Protein AF-A0A656JJA2-F1 (afdb_monomer_lite)

pLDDT: mean 85.12, std 14.29, range [49.94, 97.75]

Organism: NCBI:txid1194405

Sequence (77 aa):
VIGGNPENYLSGRPTVDGYSLQVDVYGDSASSARAVTEAIRDAIELTAYITRWGAESRDPVTKSYRSSFDVDWMVHR

Foldseek 3Di:
DPDKDFDDDPDDDGQKIKDKDKDKFWAPDQVVSVVVVVVVCVVCVVFKDWPDWDDWDADPPVRIIITMTMIMGIDGD

Radius of gyration: 15.51 Å; chains: 1; bounding box: 35×23×43 Å

Structure (mmCIF, N/CA/C/O backbone):
data_AF-A0A656JJA2-F1
#
_entry.id   AF-A0A656JJA2-F1
#
loop_
_atom_site.group_PDB
_atom_site.id
_atom_site.type_symbol
_atom_site.label_atom_id
_atom_site.label_alt_id
_atom_site.label_comp_id
_atom_site.label_asym_id
_atom_site.label_entity_id
_atom_site.label_seq_id
_atom_site.pdbx_PDB_ins_code
_atom_site.Cartn_x
_atom_site.Cartn_y
_atom_site.Cartn_z
_atom_site.occupancy
_atom_site.B_iso_or_equiv
_atom_site.auth_seq_id
_atom_site.auth_comp_id
_atom_site.auth_asym_id
_atom_site.auth_atom_id
_atom_site.pdbx_PDB_model_num
ATOM 1 N N . VAL A 1 1 ? -7.111 3.046 -10.122 1.00 56.03 1 VAL A N 1
ATOM 2 C CA . VAL A 1 1 ? -6.065 3.763 -10.885 1.00 56.03 1 VAL A CA 1
ATOM 3 C C . VAL A 1 1 ? -6.321 5.241 -10.713 1.00 56.03 1 VAL A C 1
ATOM 5 O O . VAL A 1 1 ? -7.397 5.695 -11.081 1.00 56.03 1 VAL A O 1
ATOM 8 N N . ILE A 1 2 ? -5.395 5.942 -10.065 1.00 57.03 2 ILE A N 1
ATOM 9 C CA . ILE A 1 2 ? -5.497 7.395 -9.845 1.00 57.03 2 ILE A CA 1
ATOM 10 C C . ILE A 1 2 ? -4.967 8.162 -11.063 1.00 57.03 2 ILE A C 1
ATOM 12 O O . ILE A 1 2 ? -5.423 9.264 -11.349 1.00 57.03 2 ILE A O 1
ATOM 16 N N . GLY A 1 3 ? -4.080 7.539 -11.837 1.00 56.94 3 GLY A N 1
ATOM 17 C CA . GLY A 1 3 ? -3.578 8.062 -13.096 1.00 56.94 3 GLY A CA 1
ATOM 18 C C . GLY A 1 3 ? -2.483 7.166 -13.659 1.00 56.94 3 GLY A C 1
ATOM 19 O O . GLY A 1 3 ? -2.114 6.158 -13.054 1.00 56.94 3 GLY A O 1
ATOM 20 N N . GLY A 1 4 ? -1.982 7.542 -14.827 1.00 54.59 4 GLY A N 1
ATOM 21 C CA . GLY A 1 4 ? -0.817 6.937 -15.447 1.00 54.59 4 GLY A CA 1
ATOM 22 C C . GLY A 1 4 ? -0.348 7.833 -16.579 1.00 54.59 4 GLY A C 1
ATOM 23 O O . GLY A 1 4 ? -1.134 8.152 -17.471 1.00 54.59 4 GLY A O 1
ATOM 24 N N . ASN A 1 5 ? 0.893 8.304 -16.496 1.00 57.94 5 ASN A N 1
ATOM 25 C CA . ASN A 1 5 ? 1.498 9.143 -17.521 1.00 57.94 5 ASN A CA 1
ATOM 26 C C . ASN A 1 5 ? 2.730 8.421 -18.073 1.00 57.94 5 ASN A C 1
ATOM 28 O O . ASN A 1 5 ? 3.463 7.805 -17.294 1.00 57.94 5 ASN A O 1
ATOM 32 N N . PRO A 1 6 ? 2.977 8.488 -19.389 1.00 58.59 6 PRO A N 1
ATOM 33 C CA . PRO A 1 6 ? 4.250 8.047 -19.933 1.00 58.59 6 PRO A CA 1
ATOM 34 C C . PRO A 1 6 ? 5.386 8.889 -19.338 1.00 58.59 6 PRO A C 1
ATOM 36 O O . PRO A 1 6 ? 5.213 10.084 -19.071 1.00 58.59 6 PRO A O 1
ATOM 39 N N . GLU A 1 7 ? 6.545 8.269 -19.126 1.00 57.22 7 GLU A N 1
ATOM 40 C CA . GLU A 1 7 ? 7.715 8.966 -18.587 1.00 57.22 7 GLU A CA 1
ATOM 41 C C . GLU A 1 7 ? 8.169 10.090 -19.543 1.00 57.22 7 GLU A C 1
ATOM 43 O O . GLU A 1 7 ? 8.047 9.979 -20.767 1.00 57.22 7 GLU A O 1
ATOM 48 N N . ASN A 1 8 ? 8.647 11.213 -18.998 1.00 59.12 8 ASN A N 1
ATOM 49 C CA . ASN A 1 8 ? 8.991 12.388 -19.798 1.00 59.12 8 ASN A CA 1
ATOM 50 C C . ASN A 1 8 ? 10.439 12.290 -20.303 1.00 59.12 8 ASN A C 1
ATOM 52 O O . ASN A 1 8 ? 11.386 12.492 -19.544 1.00 59.12 8 ASN A O 1
ATOM 56 N N . TYR A 1 9 ? 10.616 11.989 -21.590 1.00 58.53 9 TYR A N 1
ATOM 57 C CA . TYR A 1 9 ? 11.935 11.890 -22.218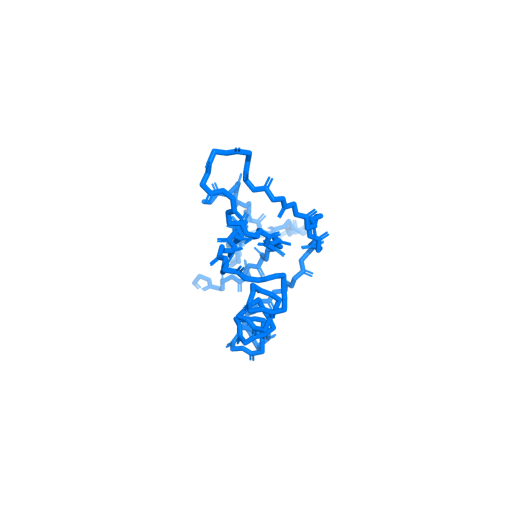 1.00 58.53 9 TYR A CA 1
ATOM 58 C C . TYR A 1 9 ? 12.388 13.248 -22.764 1.00 58.53 9 TYR A C 1
ATOM 60 O O . TYR A 1 9 ? 11.613 13.976 -23.381 1.00 58.53 9 TYR A O 1
ATOM 68 N N . LEU A 1 10 ? 13.682 13.559 -22.621 1.00 65.62 10 LEU A N 1
ATOM 69 C CA . LEU A 1 10 ? 14.294 14.760 -23.210 1.00 65.62 10 LEU A CA 1
ATOM 70 C C . LEU A 1 10 ? 14.300 14.721 -24.758 1.00 65.62 10 LEU A C 1
ATOM 72 O O . LEU A 1 10 ? 14.422 15.758 -25.405 1.00 65.62 10 LEU A O 1
ATOM 76 N N . SER A 1 11 ? 14.193 13.524 -25.350 1.00 49.94 11 SER A N 1
ATOM 77 C CA . SER A 1 11 ? 14.026 13.265 -26.787 1.00 49.94 11 SER A CA 1
ATOM 78 C C . SER A 1 11 ? 13.594 11.808 -27.016 1.00 49.94 11 SER A C 1
ATOM 80 O O . SER A 1 11 ? 13.995 10.923 -26.262 1.00 49.94 11 SER A O 1
ATOM 82 N N . GLY A 1 12 ? 12.822 11.546 -28.075 1.00 61.34 12 GLY A N 1
ATOM 83 C CA . GLY A 1 12 ? 12.332 10.207 -28.430 1.00 61.34 12 GLY A CA 1
ATOM 84 C C . GLY A 1 12 ? 10.920 9.902 -27.919 1.00 61.34 12 GLY A C 1
ATOM 85 O O . GLY A 1 12 ? 10.292 10.709 -27.239 1.00 61.34 12 GLY A O 1
ATOM 86 N N . ARG A 1 13 ? 10.380 8.741 -28.311 1.00 63.03 13 ARG A N 1
ATOM 87 C CA . ARG A 1 13 ? 9.072 8.270 -27.828 1.00 63.03 13 ARG A CA 1
ATOM 88 C C . ARG A 1 13 ? 9.253 7.598 -26.464 1.00 63.03 13 ARG A C 1
ATOM 90 O O . ARG A 1 13 ? 10.175 6.791 -26.357 1.00 63.03 13 ARG A O 1
ATOM 97 N N . PRO A 1 14 ? 8.383 7.863 -25.475 1.00 62.91 14 PRO A N 1
ATOM 98 C CA . PRO A 1 14 ? 8.453 7.181 -24.192 1.00 62.91 14 PRO A CA 1
ATOM 99 C C . PRO A 1 14 ? 8.337 5.667 -24.348 1.00 62.91 14 PRO A C 1
ATOM 101 O O . PRO A 1 14 ? 7.461 5.188 -25.073 1.00 62.91 14 PRO A O 1
ATOM 104 N N . THR A 1 15 ? 9.218 4.924 -23.681 1.00 67.56 15 THR A N 1
ATOM 105 C CA . THR A 1 15 ? 9.191 3.451 -23.656 1.00 67.56 15 THR A CA 1
ATOM 106 C C . THR A 1 15 ? 8.721 2.896 -22.313 1.00 67.56 15 THR A C 1
ATOM 108 O O . THR A 1 15 ? 8.696 1.682 -22.135 1.00 67.56 15 THR A O 1
ATOM 111 N N . VAL A 1 16 ? 8.338 3.771 -21.380 1.00 72.56 16 VAL A N 1
ATOM 112 C CA . VAL A 1 16 ? 7.866 3.428 -20.037 1.00 72.56 16 VAL A CA 1
ATOM 113 C C . VAL A 1 16 ? 6.508 4.071 -19.800 1.00 72.56 16 VAL A C 1
ATOM 115 O O . VAL A 1 16 ? 6.356 5.288 -19.943 1.00 72.56 16 VAL A O 1
ATOM 118 N N . ASP A 1 17 ? 5.539 3.245 -19.416 1.00 76.88 17 ASP A N 1
ATOM 119 C CA . ASP A 1 17 ? 4.222 3.672 -18.956 1.00 76.88 17 ASP A CA 1
ATOM 120 C C . ASP A 1 17 ? 4.209 3.655 -17.414 1.00 76.88 17 ASP A C 1
ATOM 122 O O . ASP A 1 17 ? 4.520 2.638 -16.786 1.00 76.88 17 ASP A O 1
ATOM 126 N N . GLY A 1 18 ? 3.869 4.789 -16.795 1.00 81.19 18 GLY A N 1
ATOM 127 C CA . GLY A 1 18 ? 3.673 4.892 -15.350 1.00 81.19 18 GLY A CA 1
ATOM 128 C C . GLY A 1 18 ? 2.245 4.522 -14.943 1.00 81.19 18 GLY A C 1
ATOM 129 O O . GLY A 1 18 ? 1.297 4.952 -15.598 1.00 81.19 18 GLY A O 1
ATOM 130 N N . TYR A 1 19 ? 2.070 3.782 -13.846 1.00 85.62 19 TYR A N 1
ATOM 131 C CA . TYR A 1 19 ? 0.759 3.445 -13.278 1.00 85.62 19 TYR A CA 1
ATOM 132 C C . TYR A 1 19 ? 0.702 3.780 -11.792 1.00 85.62 19 TYR A C 1
ATOM 134 O O . TYR A 1 19 ? 1.433 3.182 -11.009 1.00 85.62 19 TYR A O 1
ATOM 142 N N . SER A 1 20 ? -0.225 4.655 -11.402 1.00 89.50 20 SER A N 1
ATOM 143 C CA . SER A 1 20 ? -0.438 5.042 -10.004 1.00 89.50 20 SER A CA 1
ATOM 144 C C . SER A 1 20 ? -1.689 4.383 -9.419 1.00 89.50 20 SER A C 1
ATOM 146 O O . SER A 1 20 ? -2.807 4.485 -9.960 1.00 89.50 20 SER A O 1
ATOM 148 N N . LEU A 1 21 ? -1.527 3.747 -8.262 1.00 90.69 21 LEU A N 1
ATOM 149 C CA . LEU A 1 21 ? -2.592 3.094 -7.508 1.00 90.69 21 LEU A CA 1
ATOM 150 C C . LEU A 1 21 ? -2.600 3.589 -6.063 1.00 90.69 21 LEU A C 1
ATOM 152 O O . LEU A 1 21 ? -1.576 3.579 -5.394 1.00 90.69 21 LEU A O 1
ATOM 156 N N . GLN A 1 22 ? -3.782 3.940 -5.564 1.00 93.12 22 GLN A N 1
ATOM 157 C CA . GLN A 1 22 ? -4.029 4.026 -4.128 1.00 93.12 22 GLN A CA 1
ATOM 158 C C . GLN A 1 22 ? -4.577 2.692 -3.640 1.00 93.12 22 GLN A C 1
ATOM 160 O O . GLN A 1 22 ? -5.498 2.128 -4.243 1.00 93.12 22 GLN A O 1
ATOM 165 N N . VAL A 1 23 ? -4.015 2.221 -2.536 1.00 93.81 23 VAL A N 1
ATOM 166 C CA . VAL A 1 23 ? -4.407 0.999 -1.845 1.00 93.81 23 VAL A CA 1
ATOM 167 C C . VAL A 1 23 ? -4.973 1.383 -0.486 1.00 93.81 23 VAL A C 1
ATOM 169 O O . VAL A 1 23 ? -4.335 2.091 0.290 1.00 93.81 23 VAL A O 1
ATOM 172 N N . ASP A 1 24 ? -6.180 0.900 -0.203 1.00 95.00 24 ASP A N 1
ATOM 173 C CA . ASP A 1 24 ? -6.864 1.087 1.071 1.00 95.00 24 ASP A CA 1
ATOM 174 C C . ASP A 1 24 ? -7.128 -0.270 1.721 1.00 95.00 24 ASP A C 1
ATOM 176 O O . ASP A 1 24 ? -7.856 -1.106 1.187 1.00 95.00 24 ASP A O 1
ATOM 180 N N . VAL A 1 25 ? -6.524 -0.482 2.886 1.00 96.31 25 VAL A N 1
ATOM 181 C CA . VAL A 1 25 ? -6.615 -1.716 3.665 1.00 96.31 25 VAL A CA 1
ATOM 182 C C . VAL A 1 25 ? -7.528 -1.481 4.855 1.00 96.31 25 VAL A C 1
ATOM 184 O O . VAL A 1 25 ? -7.286 -0.571 5.647 1.00 96.31 25 VAL A O 1
ATOM 187 N N . TYR A 1 26 ? -8.546 -2.325 5.005 1.00 96.25 26 TYR A N 1
ATOM 188 C CA . TYR A 1 26 ? -9.487 -2.281 6.120 1.00 96.25 26 TYR A CA 1
ATOM 189 C C . TYR A 1 26 ? -9.304 -3.499 7.031 1.00 96.25 26 TYR A C 1
ATOM 191 O O . TYR A 1 26 ? -9.185 -4.619 6.539 1.00 96.25 26 TYR A O 1
ATOM 199 N N . GLY A 1 27 ? -9.305 -3.291 8.349 1.00 95.62 27 GLY A N 1
ATOM 200 C CA . GLY A 1 27 ? -9.157 -4.358 9.343 1.00 95.62 27 GLY A CA 1
ATOM 201 C C . GLY A 1 27 ? -9.919 -4.094 10.642 1.00 95.62 27 GLY A C 1
ATOM 202 O O . GLY A 1 27 ? -10.352 -2.972 10.918 1.00 95.62 27 GLY A O 1
ATOM 203 N N . ASP A 1 28 ? -10.069 -5.136 11.460 1.00 95.88 28 ASP A N 1
ATOM 204 C CA . ASP A 1 28 ? -10.788 -5.076 12.744 1.00 95.88 28 ASP A CA 1
ATOM 205 C C . ASP A 1 28 ? -10.012 -4.312 13.829 1.00 95.88 28 ASP A C 1
ATOM 207 O O . ASP A 1 28 ? -10.584 -3.830 14.808 1.00 95.88 28 ASP A O 1
ATOM 211 N N . SER A 1 29 ? -8.701 -4.153 13.639 1.00 95.94 29 SER A N 1
ATOM 212 C CA . SER A 1 29 ? -7.820 -3.341 14.479 1.00 95.94 29 SER A CA 1
ATOM 213 C C . SER A 1 29 ? -6.832 -2.538 13.631 1.00 95.94 29 SER A C 1
ATOM 215 O O . SER A 1 29 ? -6.467 -2.951 12.528 1.00 95.94 29 SER A O 1
ATOM 217 N N . ALA A 1 30 ? -6.339 -1.416 14.164 1.00 94.62 30 ALA A N 1
ATOM 218 C CA . ALA A 1 30 ? -5.313 -0.614 13.491 1.00 94.62 30 ALA A CA 1
ATOM 219 C C . ALA A 1 30 ? -4.044 -1.431 13.190 1.00 94.62 30 ALA A C 1
ATOM 221 O O . ALA A 1 30 ? -3.477 -1.325 12.106 1.00 94.62 30 ALA A O 1
ATOM 222 N N . SER A 1 31 ? -3.632 -2.302 14.118 1.00 96.75 31 SER A N 1
ATOM 223 C CA . SER A 1 31 ? -2.468 -3.170 13.926 1.00 96.75 31 SER A CA 1
ATOM 224 C C . SER A 1 31 ? -2.680 -4.192 12.811 1.00 96.75 31 SER A C 1
ATOM 226 O O . SER A 1 31 ? -1.766 -4.403 12.022 1.00 96.75 31 SER A O 1
ATOM 228 N N . SER A 1 32 ? -3.876 -4.783 12.695 1.00 97.50 32 SER A N 1
ATOM 229 C CA . SER A 1 32 ? -4.181 -5.720 11.604 1.00 97.50 32 SER A CA 1
ATOM 230 C C . SER A 1 32 ? -4.130 -5.041 10.233 1.00 97.50 32 SER A C 1
ATOM 232 O O . SER A 1 32 ? -3.516 -5.575 9.312 1.00 97.50 32 SER A O 1
ATOM 234 N N . ALA A 1 33 ? -4.695 -3.833 10.115 1.00 96.94 33 ALA A N 1
ATOM 235 C CA . ALA A 1 33 ? -4.657 -3.069 8.874 1.00 96.94 33 ALA A CA 1
ATOM 236 C C . ALA A 1 33 ? -3.215 -2.687 8.500 1.00 96.94 33 ALA A C 1
ATOM 238 O O . ALA A 1 33 ? -2.817 -2.865 7.352 1.00 96.94 33 ALA A O 1
ATOM 239 N N . ARG A 1 34 ? -2.402 -2.235 9.468 1.00 96.06 34 ARG A N 1
ATOM 240 C CA . ARG A 1 34 ? -0.991 -1.896 9.221 1.00 96.06 34 ARG A CA 1
ATOM 241 C C . ARG A 1 34 ? -0.147 -3.120 8.850 1.00 96.06 34 ARG A C 1
ATOM 243 O O . ARG A 1 34 ? 0.636 -3.021 7.914 1.00 96.06 34 ARG A O 1
ATOM 250 N N . ALA A 1 35 ? -0.337 -4.263 9.506 1.00 97.75 35 ALA A N 1
ATOM 251 C CA . ALA A 1 35 ? 0.400 -5.486 9.181 1.00 97.75 35 ALA A CA 1
ATOM 252 C C . ALA A 1 35 ? 0.133 -5.957 7.740 1.00 97.75 35 ALA A C 1
ATOM 254 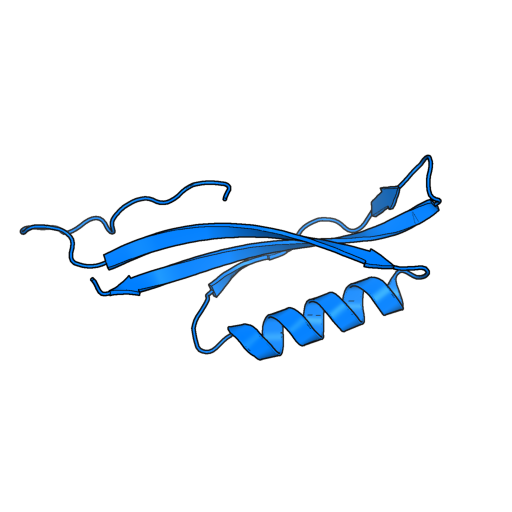O O . ALA A 1 35 ? 1.054 -6.359 7.034 1.00 97.75 35 ALA A O 1
ATOM 255 N N . VAL A 1 36 ? -1.117 -5.862 7.274 1.00 97.44 36 VAL A N 1
ATOM 256 C CA . VAL A 1 36 ? -1.458 -6.167 5.876 1.00 97.44 36 VAL A CA 1
ATOM 257 C C . VAL A 1 36 ? -0.858 -5.130 4.923 1.00 97.44 36 VAL A C 1
ATOM 259 O O . VAL A 1 36 ? -0.308 -5.512 3.895 1.00 97.44 36 VAL A O 1
ATOM 262 N N . THR A 1 37 ? -0.897 -3.838 5.264 1.00 96.81 37 THR A N 1
ATOM 263 C CA . THR A 1 37 ? -0.217 -2.789 4.485 1.00 96.81 37 THR A CA 1
ATOM 264 C C . THR A 1 37 ? 1.285 -3.065 4.333 1.00 96.81 37 THR A C 1
ATOM 266 O O . THR A 1 37 ? 1.817 -2.956 3.230 1.00 96.81 37 THR A O 1
ATOM 269 N N . GLU A 1 38 ? 1.965 -3.456 5.412 1.00 95.94 38 GLU A N 1
ATOM 270 C CA . GLU A 1 38 ? 3.387 -3.825 5.396 1.00 95.94 38 GLU A CA 1
ATOM 271 C C . GLU A 1 38 ? 3.637 -5.064 4.532 1.00 95.94 38 GLU A C 1
ATOM 273 O O . GLU A 1 38 ? 4.515 -5.035 3.675 1.00 95.94 38 GLU A O 1
ATOM 278 N N . ALA A 1 39 ? 2.808 -6.104 4.661 1.00 97.69 39 ALA A N 1
ATOM 279 C CA . ALA A 1 39 ? 2.917 -7.299 3.827 1.00 97.69 39 ALA A CA 1
ATOM 280 C C . ALA A 1 39 ? 2.734 -6.993 2.328 1.00 97.69 39 ALA A C 1
ATOM 282 O O . ALA A 1 39 ? 3.437 -7.561 1.493 1.00 97.69 39 ALA A O 1
ATOM 283 N N . ILE A 1 40 ? 1.814 -6.085 1.976 1.00 95.44 40 ILE A N 1
ATOM 284 C CA . ILE A 1 40 ? 1.635 -5.651 0.584 1.00 95.44 40 ILE A CA 1
ATOM 285 C C . ILE A 1 40 ? 2.864 -4.870 0.110 1.00 95.44 40 ILE A C 1
ATOM 287 O O . ILE A 1 40 ? 3.342 -5.149 -0.986 1.00 95.44 40 ILE A O 1
ATOM 291 N N . ARG A 1 41 ? 3.394 -3.934 0.914 1.00 94.31 41 ARG A N 1
ATOM 292 C CA . ARG A 1 41 ? 4.637 -3.210 0.587 1.00 94.31 41 ARG A CA 1
ATOM 293 C C . ARG A 1 41 ? 5.764 -4.188 0.279 1.00 94.31 41 ARG A C 1
ATOM 295 O O . ARG A 1 41 ? 6.353 -4.103 -0.793 1.00 94.31 41 ARG A O 1
ATOM 302 N N . ASP A 1 42 ? 6.040 -5.096 1.208 1.00 95.31 42 ASP A N 1
ATOM 303 C CA . ASP A 1 42 ? 7.181 -6.008 1.120 1.00 95.31 42 ASP A CA 1
ATOM 304 C C . ASP A 1 42 ? 7.048 -6.940 -0.104 1.00 95.31 42 ASP A C 1
ATOM 306 O O . ASP A 1 42 ? 8.038 -7.326 -0.716 1.00 95.31 42 ASP A O 1
ATOM 310 N N . ALA A 1 43 ? 5.818 -7.257 -0.527 1.00 95.19 43 ALA A N 1
ATOM 311 C CA . ALA A 1 43 ? 5.570 -8.056 -1.725 1.00 95.19 43 ALA A CA 1
ATOM 312 C C . ALA A 1 43 ? 5.799 -7.299 -3.048 1.00 95.19 43 ALA A C 1
ATOM 314 O O . ALA A 1 43 ? 6.097 -7.934 -4.062 1.00 95.19 43 ALA A O 1
ATOM 315 N N . ILE A 1 44 ? 5.629 -5.971 -3.070 1.00 91.06 44 ILE A N 1
ATOM 316 C CA . ILE A 1 44 ? 5.677 -5.172 -4.309 1.00 91.06 44 ILE A CA 1
ATOM 317 C C . ILE A 1 44 ? 6.939 -4.312 -4.445 1.00 91.06 44 ILE A C 1
ATOM 319 O O . ILE A 1 44 ? 7.200 -3.825 -5.545 1.00 91.06 44 ILE A O 1
ATOM 323 N N . GLU A 1 45 ? 7.736 -4.154 -3.381 1.00 87.50 45 GLU A N 1
ATOM 324 C CA . GLU A 1 45 ? 8.870 -3.213 -3.311 1.00 87.50 45 GLU A CA 1
ATOM 325 C C . GLU A 1 45 ? 9.933 -3.393 -4.408 1.00 87.50 45 GLU A C 1
ATOM 327 O O . GLU A 1 45 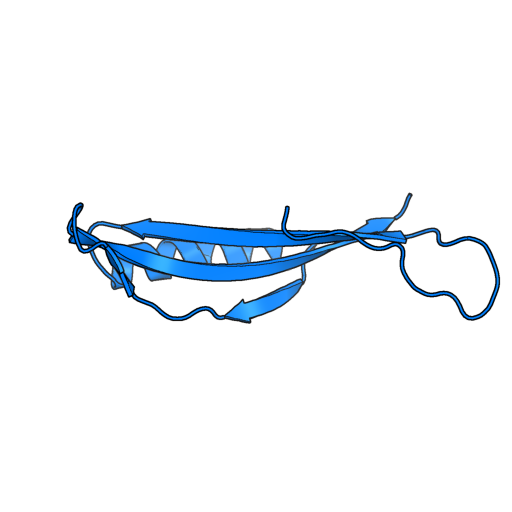? 10.608 -2.437 -4.778 1.00 87.50 45 GLU A O 1
ATOM 332 N N . LEU A 1 46 ? 10.068 -4.598 -4.972 1.00 88.75 46 LEU A N 1
ATOM 333 C CA . LEU A 1 46 ? 11.034 -4.880 -6.043 1.00 88.75 46 LEU A CA 1
ATOM 334 C C . LEU A 1 46 ? 10.562 -4.428 -7.432 1.00 88.75 46 LEU A C 1
ATOM 336 O O . LEU A 1 46 ? 11.336 -4.462 -8.386 1.00 88.75 46 LEU A O 1
ATOM 340 N N . THR A 1 47 ? 9.289 -4.056 -7.564 1.00 89.88 47 THR A N 1
ATOM 341 C CA . THR A 1 47 ? 8.659 -3.732 -8.856 1.00 89.88 47 THR A CA 1
ATOM 342 C C . THR A 1 47 ? 7.871 -2.426 -8.840 1.00 89.88 47 THR A C 1
ATOM 344 O O . THR A 1 47 ? 7.425 -1.978 -9.893 1.00 89.88 47 THR A O 1
ATOM 347 N N . ALA A 1 48 ? 7.692 -1.825 -7.664 1.00 90.69 48 ALA A N 1
ATOM 348 C CA . ALA A 1 48 ? 6.847 -0.664 -7.443 1.00 90.69 48 ALA A CA 1
ATOM 349 C C . ALA A 1 48 ? 7.444 0.254 -6.376 1.00 90.69 48 ALA A C 1
ATOM 351 O O . ALA A 1 48 ? 8.118 -0.203 -5.452 1.00 90.69 48 ALA A O 1
ATOM 352 N N . TYR A 1 49 ? 7.123 1.542 -6.458 1.00 90.06 49 TYR A N 1
ATOM 353 C CA . TYR A 1 49 ? 7.607 2.554 -5.526 1.00 90.06 49 TYR A CA 1
ATOM 354 C C . TYR A 1 49 ? 6.456 3.138 -4.723 1.00 90.06 49 TYR A C 1
ATOM 356 O O . TYR A 1 49 ? 5.495 3.649 -5.291 1.00 90.06 49 TYR A O 1
ATOM 364 N N . ILE A 1 50 ? 6.561 3.113 -3.395 1.00 91.88 50 ILE A N 1
ATOM 365 C CA . ILE A 1 50 ? 5.605 3.822 -2.540 1.00 91.88 50 ILE A CA 1
ATOM 366 C C . ILE A 1 50 ? 5.862 5.322 -2.649 1.00 91.88 50 ILE A C 1
ATOM 368 O O . ILE A 1 50 ? 6.952 5.798 -2.333 1.00 91.88 50 ILE A O 1
ATOM 372 N N . THR A 1 51 ? 4.837 6.065 -3.056 1.00 92.56 51 THR A N 1
ATOM 373 C CA . THR A 1 51 ? 4.911 7.515 -3.278 1.00 92.56 51 THR A CA 1
ATOM 374 C C . THR A 1 51 ? 4.251 8.318 -2.166 1.00 92.56 51 THR A C 1
ATOM 376 O O . THR A 1 51 ? 4.617 9.473 -1.938 1.00 92.56 51 THR A O 1
ATOM 379 N N . ARG A 1 52 ? 3.326 7.708 -1.413 1.00 93.31 52 ARG A N 1
ATOM 380 C CA . ARG A 1 52 ? 2.691 8.345 -0.253 1.00 93.31 52 ARG A CA 1
ATOM 381 C C . ARG A 1 52 ? 2.268 7.324 0.793 1.00 93.31 52 ARG A C 1
ATOM 383 O O . ARG A 1 52 ? 1.589 6.354 0.480 1.00 93.31 52 ARG A O 1
ATOM 390 N N . TRP A 1 53 ? 2.551 7.619 2.058 1.00 94.38 53 TRP A N 1
ATOM 391 C CA . TRP A 1 53 ? 1.878 6.988 3.193 1.00 94.38 53 TRP A CA 1
ATOM 392 C C . TRP A 1 53 ? 0.657 7.819 3.586 1.00 94.38 53 TRP A C 1
ATOM 394 O O . TRP A 1 53 ? 0.775 8.997 3.928 1.00 94.38 53 TRP A O 1
ATOM 404 N N . GLY A 1 54 ? -0.528 7.226 3.489 1.00 89.62 54 GLY A N 1
ATOM 405 C CA . GLY A 1 54 ? -1.785 7.870 3.834 1.00 89.62 54 GLY A CA 1
ATOM 406 C C . GLY A 1 54 ? -2.091 7.844 5.327 1.00 89.62 54 GLY A C 1
ATOM 407 O O . GLY A 1 54 ? -1.536 7.061 6.095 1.00 89.62 54 GLY A O 1
ATOM 408 N N . ALA A 1 55 ? -2.995 8.732 5.742 1.00 87.62 55 ALA A N 1
ATOM 409 C CA . ALA A 1 55 ? -3.442 8.798 7.124 1.00 87.62 55 ALA A CA 1
ATOM 410 C C . ALA A 1 55 ? -4.238 7.544 7.506 1.00 87.62 55 ALA A C 1
ATOM 412 O O . ALA A 1 55 ? -5.066 7.052 6.734 1.00 87.62 55 ALA A O 1
ATOM 413 N N . GLU A 1 56 ? -4.030 7.074 8.731 1.00 90.75 56 GLU A N 1
ATOM 414 C CA . GLU A 1 56 ? -4.894 6.061 9.320 1.00 90.75 56 GLU A CA 1
ATOM 415 C C . GLU A 1 56 ? -6.208 6.691 9.767 1.00 90.75 56 GLU A C 1
ATOM 417 O O . GLU A 1 56 ? -6.248 7.798 10.308 1.00 90.75 56 GLU A O 1
ATOM 422 N N . SER A 1 57 ? -7.303 5.981 9.533 1.00 93.81 57 SER A N 1
ATOM 423 C CA . SER A 1 57 ? -8.637 6.443 9.905 1.00 93.81 57 SER A CA 1
ATOM 424 C C . SER A 1 57 ? -9.495 5.277 10.372 1.00 93.81 57 SER A C 1
ATOM 426 O O . SER A 1 57 ? -9.096 4.116 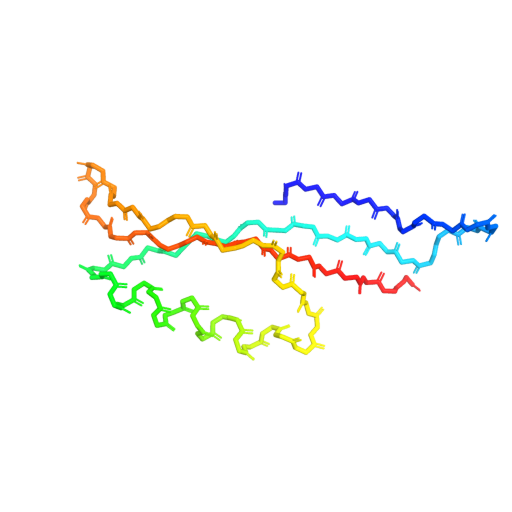10.295 1.00 93.81 57 SER A O 1
ATOM 428 N N . ARG A 1 58 ? -10.679 5.579 10.898 1.00 95.12 58 ARG A N 1
ATOM 429 C CA . ARG A 1 58 ? -11.671 4.571 11.258 1.00 95.12 58 ARG A CA 1
ATOM 430 C C . ARG A 1 58 ? -12.972 4.910 10.560 1.00 95.12 58 ARG A C 1
ATOM 432 O O . ARG A 1 58 ? -13.461 6.030 10.698 1.00 95.12 58 ARG A O 1
ATOM 439 N N . ASP A 1 59 ? -13.516 3.949 9.828 1.00 91.88 59 ASP A N 1
ATOM 440 C CA . ASP A 1 59 ? -14.785 4.121 9.139 1.00 91.88 59 ASP A CA 1
ATOM 441 C C . ASP A 1 59 ? -15.900 4.405 10.168 1.00 91.88 59 ASP A C 1
ATOM 443 O O . ASP A 1 59 ? -16.055 3.656 11.144 1.00 91.88 59 ASP A O 1
ATOM 447 N N . PRO A 1 60 ? -16.673 5.493 10.014 1.00 90.69 60 PRO A N 1
ATOM 448 C CA . PRO A 1 60 ? -17.672 5.878 11.001 1.00 90.69 60 PRO A CA 1
ATOM 449 C C . PRO A 1 60 ? -18.885 4.939 11.032 1.00 90.69 60 PRO A C 1
ATOM 451 O O . PRO A 1 60 ? -19.572 4.906 12.057 1.00 90.69 60 PRO A O 1
ATOM 454 N N . VAL A 1 61 ? -19.140 4.175 9.967 1.00 94.12 61 VAL A N 1
ATOM 455 C CA . VAL A 1 61 ? -20.279 3.259 9.830 1.00 94.12 61 VAL A CA 1
ATOM 456 C C . VAL A 1 61 ? -19.866 1.839 10.204 1.00 94.12 61 VAL A C 1
ATOM 458 O O . VAL A 1 61 ? -20.406 1.282 11.158 1.00 94.12 61 VAL A O 1
ATOM 461 N N . THR A 1 62 ? -18.878 1.272 9.507 1.00 92.50 62 THR A N 1
ATOM 462 C CA . THR A 1 62 ? -18.455 -0.127 9.702 1.00 92.50 62 THR A CA 1
ATOM 463 C C . THR A 1 62 ? -17.545 -0.307 10.910 1.00 92.50 62 THR A C 1
ATOM 465 O O . THR A 1 62 ? -17.327 -1.429 11.358 1.00 92.50 62 THR A O 1
ATOM 468 N N . LYS A 1 63 ? -17.009 0.794 11.455 1.00 93.62 63 LYS A N 1
ATOM 469 C CA . LYS A 1 63 ? -16.037 0.813 12.559 1.00 93.62 63 LYS A CA 1
ATOM 470 C C . LYS A 1 63 ? -14.702 0.137 12.241 1.00 93.62 63 LYS A C 1
ATOM 472 O O . LYS A 1 63 ? -13.884 0.016 13.158 1.00 93.62 63 LYS A O 1
ATOM 477 N N . SER A 1 64 ? -14.461 -0.226 10.982 1.00 93.25 64 SER A N 1
ATOM 478 C CA . SER A 1 64 ? -13.201 -0.795 10.505 1.00 93.25 64 SER A CA 1
ATOM 479 C C . SER A 1 64 ? -12.084 0.245 10.542 1.00 93.25 64 SER A C 1
ATOM 481 O O . SER A 1 64 ? -12.297 1.423 10.247 1.00 93.25 64 SER A O 1
ATOM 483 N N . TYR A 1 65 ? -10.880 -0.190 10.886 1.00 96.44 65 TYR A N 1
ATOM 484 C CA . TYR A 1 65 ? -9.675 0.626 10.807 1.00 96.44 65 TYR A CA 1
ATOM 485 C C . TYR A 1 65 ? -9.145 0.599 9.380 1.00 96.44 65 TYR A C 1
ATOM 487 O O . TYR A 1 65 ? -9.082 -0.468 8.780 1.00 96.44 65 TYR A O 1
ATOM 495 N N . ARG A 1 66 ? -8.763 1.760 8.850 1.00 95.94 66 ARG A N 1
ATOM 496 C CA . ARG A 1 66 ? -8.224 1.924 7.502 1.00 95.94 66 ARG A CA 1
ATOM 497 C C . ARG A 1 66 ? -6.769 2.370 7.562 1.00 95.94 66 ARG A C 1
ATOM 499 O O . ARG A 1 66 ? -6.460 3.366 8.216 1.00 95.94 66 ARG A O 1
ATOM 506 N N . SER A 1 67 ? -5.922 1.684 6.804 1.00 96.56 67 SER A N 1
ATOM 507 C CA . SER A 1 67 ? -4.571 2.107 6.432 1.00 96.56 67 SER A CA 1
ATOM 508 C C . SER A 1 67 ? -4.542 2.363 4.922 1.00 96.56 67 SER A C 1
ATOM 510 O O . SER A 1 67 ? -5.198 1.648 4.169 1.00 96.56 67 SER A O 1
ATOM 512 N N . SER A 1 68 ? -3.853 3.410 4.475 1.00 95.25 68 SER A N 1
ATOM 513 C CA . SER A 1 68 ? -3.863 3.851 3.075 1.00 95.25 68 SER A CA 1
ATOM 514 C C . SER A 1 68 ? -2.450 4.166 2.614 1.00 95.25 68 SER A C 1
ATOM 516 O O . SER A 1 68 ? -1.674 4.730 3.386 1.00 95.25 68 SER A O 1
ATOM 518 N N . PHE A 1 69 ? -2.115 3.841 1.372 1.00 94.88 69 PHE A N 1
ATOM 519 C CA . PHE A 1 69 ? -0.868 4.268 0.743 1.00 94.88 69 PHE A CA 1
ATOM 520 C C . PHE A 1 69 ? -1.015 4.319 -0.777 1.00 94.88 69 PHE A C 1
ATOM 522 O O . PHE A 1 69 ?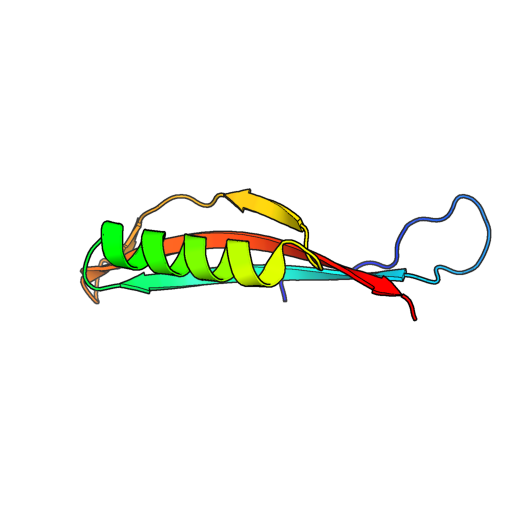 -1.880 3.653 -1.348 1.00 94.88 69 PHE A O 1
ATOM 529 N N . ASP A 1 70 ? -0.157 5.107 -1.416 1.00 94.44 70 ASP A N 1
ATOM 530 C CA . ASP A 1 70 ? -0.101 5.229 -2.868 1.00 94.44 70 ASP A CA 1
ATOM 531 C C . ASP A 1 70 ? 1.207 4.630 -3.382 1.00 94.44 70 ASP A C 1
ATOM 533 O O . ASP A 1 70 ? 2.257 4.731 -2.733 1.00 94.44 70 ASP A O 1
ATOM 537 N N . VAL A 1 71 ? 1.131 4.002 -4.549 1.00 92.25 71 VAL A N 1
ATOM 538 C CA . VAL A 1 71 ? 2.236 3.297 -5.191 1.00 92.25 71 VAL A CA 1
ATOM 539 C C . VAL A 1 71 ? 2.231 3.543 -6.697 1.00 92.25 71 VAL A C 1
ATOM 541 O O . VAL A 1 71 ? 1.172 3.547 -7.330 1.00 92.25 71 VAL A O 1
ATOM 544 N N . ASP A 1 72 ? 3.430 3.698 -7.251 1.00 90.81 72 ASP A N 1
ATOM 545 C CA . ASP A 1 72 ? 3.678 3.871 -8.676 1.00 90.81 72 ASP A CA 1
ATOM 546 C C . ASP A 1 72 ? 4.476 2.686 -9.243 1.00 90.81 72 ASP A C 1
ATOM 548 O O . ASP A 1 72 ? 5.516 2.299 -8.703 1.00 90.81 72 ASP A O 1
ATOM 552 N N . TRP A 1 73 ? 4.017 2.141 -10.370 1.00 87.38 73 TRP A N 1
ATOM 553 C CA . TRP A 1 73 ? 4.783 1.222 -11.214 1.00 87.38 73 TRP A CA 1
ATOM 554 C C . TRP A 1 73 ? 5.320 1.950 -12.434 1.00 87.38 73 TRP A C 1
ATOM 556 O O . TRP A 1 73 ? 4.605 2.727 -13.064 1.00 87.38 73 TRP A O 1
ATOM 566 N N . MET A 1 74 ? 6.548 1.617 -12.812 1.00 79.25 74 MET A N 1
ATOM 567 C CA . MET A 1 74 ? 7.137 1.983 -14.095 1.00 79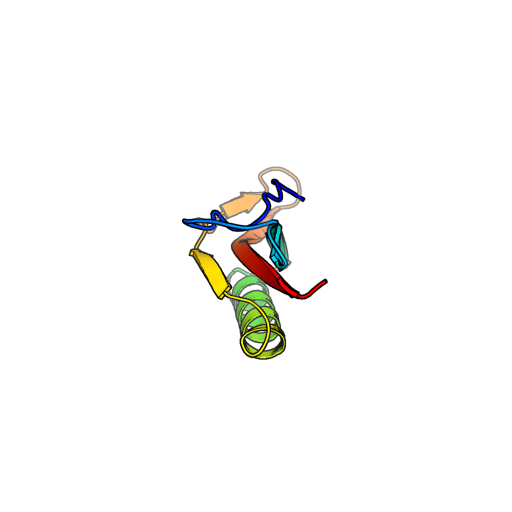.25 74 MET A CA 1
ATOM 568 C C . MET A 1 74 ? 7.250 0.710 -14.926 1.00 79.25 74 MET A C 1
ATOM 570 O O . MET A 1 74 ? 8.039 -0.178 -14.606 1.00 79.25 74 MET A O 1
ATOM 574 N N . VAL A 1 75 ? 6.424 0.586 -15.963 1.00 78.69 75 VAL A N 1
ATOM 575 C CA . VAL A 1 75 ? 6.378 -0.617 -16.799 1.00 78.69 75 VAL A CA 1
ATOM 576 C C . VAL A 1 75 ? 6.994 -0.299 -18.152 1.00 78.69 75 VAL A C 1
ATOM 578 O O . VAL A 1 75 ? 6.497 0.556 -18.884 1.00 78.69 75 VAL A O 1
ATOM 581 N N . HIS A 1 76 ? 8.081 -0.993 -18.486 1.00 73.44 76 HIS A N 1
ATOM 582 C CA . HIS A 1 76 ? 8.665 -0.941 -19.822 1.00 73.44 76 HIS A CA 1
ATOM 583 C C . HIS A 1 76 ? 7.725 -1.608 -20.836 1.00 73.44 76 HIS A C 1
ATOM 585 O O . HIS A 1 76 ? 7.175 -2.677 -20.563 1.00 73.44 76 HIS A O 1
ATOM 591 N N . ARG A 1 77 ? 7.542 -0.955 -21.985 1.00 63.19 77 ARG A N 1
ATOM 592 C CA . ARG A 1 77 ? 6.662 -1.387 -23.075 1.00 63.19 77 ARG A CA 1
ATOM 593 C C . ARG A 1 77 ? 7.294 -2.431 -23.987 1.00 63.19 77 ARG A C 1
ATOM 595 O O . ARG A 1 77 ? 8.513 -2.324 -24.250 1.00 63.19 77 ARG A O 1
#

Secondary structure (DSSP, 8-state):
--B--B---SSS---EEEEEEEEEEEESSHHHHHHHHHHHHHHHTTT-EEEEEPPPEE-TTT--EEEEEEEEEEEE-

InterPro domains:
  IPR021508 Tail completion protein gp17 [PF11367] (4-75)